Protein AF-A0AAN7AY47-F1 (afdb_monomer)

Solvent-accessible surface area (backbone atoms only — not comparable to full-atom values): 7855 Å² total; per-residue (Å²): 124,73,67,42,71,52,77,46,69,46,75,62,49,37,73,69,41,52,55,53,51,43,29,70,76,61,32,83,80,32,47,72,42,84,39,70,57,99,87,41,58,20,33,39,36,39,24,66,56,76,77,85,50,71,69,56,50,50,50,38,30,54,53,19,46,53,51,49,51,54,52,50,51,52,55,73,69,56,75,73,78,81,69,76,92,58,80,84,85,72,87,78,83,78,74,80,85,79,78,87,89,77,90,77,82,86,81,79,93,76,87,83,84,89,79,89,84,86,89,131

Sequence (120 aa):
ASMNRYWIPNLDIHKKVITQELQYYLGPDASVRPFTREGEDGFLITTPGPCLSDEQIDDICVKSKQLWEKQAAARAAGSSSKSLKRPLHTPVSLGRSGGTGESSSSSRRRQPRSHRDDRR

Radius of gyration: 32.95 Å; Cα contacts (8 Å, |Δi|>4): 106; chains: 1; bounding box: 44×102×53 Å

Organism: NCBI:txid2587418

Secondary structure (DSSP, 8-state):
---EEEEEE-TT--HHHHHHHHHHHH-TT-EEEEEEETTEEEEEEEESSPPPPHHHHHHHHHHHHHHHHHHHHHHHTT------SS----------------------------------

Structure (mmCIF, N/CA/C/O backbone):
data_AF-A0AAN7AY47-F1
#
_entry.id   AF-A0AAN7AY47-F1
#
loop_
_atom_site.group_PDB
_atom_site.id
_atom_site.type_symbol
_atom_site.label_atom_id
_atom_site.label_alt_id
_atom_site.label_comp_id
_atom_site.label_asym_id
_atom_site.label_entity_id
_atom_site.label_seq_id
_atom_site.pdbx_PDB_ins_code
_atom_site.Cartn_x
_atom_site.Cartn_y
_atom_site.Cartn_z
_atom_site.occupancy
_atom_site.B_iso_or_equiv
_atom_site.auth_seq_id
_atom_site.auth_comp_id
_atom_site.auth_asym_id
_atom_site.auth_atom_id
_atom_site.pdbx_PDB_model_num
ATOM 1 N N . ALA A 1 1 ? -19.153 5.958 12.063 1.00 55.31 1 ALA A N 1
ATOM 2 C CA . ALA A 1 1 ? -18.113 6.401 11.116 1.00 55.31 1 ALA A CA 1
ATOM 3 C C . ALA A 1 1 ? -18.343 5.689 9.790 1.00 55.31 1 ALA A C 1
ATOM 5 O O . ALA A 1 1 ? -18.513 4.475 9.796 1.00 55.31 1 ALA A O 1
ATOM 6 N N . SER A 1 2 ? -18.446 6.421 8.683 1.00 71.44 2 SER A N 1
ATOM 7 C CA . SER A 1 2 ? -18.530 5.830 7.344 1.00 71.44 2 SER A CA 1
ATOM 8 C C . SER A 1 2 ? -17.167 5.245 6.973 1.00 71.44 2 SER A C 1
ATOM 10 O O . SER A 1 2 ? -16.182 5.975 6.937 1.00 71.44 2 SER A O 1
ATOM 12 N N . MET A 1 3 ? -17.090 3.935 6.729 1.00 84.94 3 MET A N 1
ATOM 13 C CA . MET A 1 3 ? -15.862 3.306 6.236 1.00 84.94 3 MET A CA 1
ATOM 14 C C . MET A 1 3 ? -15.678 3.648 4.758 1.00 84.94 3 MET A C 1
ATOM 16 O O . MET A 1 3 ? -16.440 3.173 3.910 1.00 84.94 3 MET A O 1
ATOM 20 N N . ASN A 1 4 ? -14.653 4.438 4.455 1.00 90.88 4 ASN A N 1
ATOM 21 C CA . ASN A 1 4 ? -14.256 4.731 3.089 1.00 90.88 4 ASN A CA 1
ATOM 22 C C . ASN A 1 4 ? -13.580 3.503 2.486 1.00 90.88 4 ASN A C 1
ATOM 24 O O . ASN A 1 4 ? -12.741 2.856 3.121 1.00 90.88 4 ASN A O 1
ATOM 28 N N . ARG A 1 5 ? -13.983 3.164 1.261 1.00 93.69 5 ARG A N 1
ATOM 29 C CA . ARG A 1 5 ? -13.458 2.027 0.507 1.00 93.69 5 ARG A CA 1
ATOM 30 C C . ARG A 1 5 ? -13.135 2.463 -0.904 1.00 93.69 5 ARG A C 1
ATOM 32 O O . ARG A 1 5 ? -14.015 2.944 -1.611 1.00 93.69 5 ARG A O 1
ATOM 39 N N . TYR A 1 6 ? -11.885 2.289 -1.296 1.00 95.00 6 TYR A N 1
ATOM 40 C CA . TYR A 1 6 ? -11.391 2.714 -2.597 1.00 95.00 6 TYR A CA 1
ATOM 41 C C . TYR A 1 6 ? -10.271 1.790 -3.065 1.00 95.00 6 TYR A C 1
ATOM 43 O O . TYR A 1 6 ? -9.675 1.057 -2.274 1.00 95.00 6 TYR A O 1
ATOM 51 N N . TRP A 1 7 ? -10.037 1.783 -4.373 1.00 95.56 7 TRP A N 1
ATOM 52 C CA . TRP A 1 7 ? -9.088 0.891 -5.024 1.00 95.56 7 TRP A CA 1
ATOM 53 C C . TRP A 1 7 ? -7.943 1.692 -5.635 1.00 95.56 7 TRP A C 1
ATOM 55 O O . TRP A 1 7 ? -8.190 2.731 -6.246 1.00 95.56 7 TRP A O 1
ATOM 65 N N . ILE A 1 8 ? -6.722 1.187 -5.477 1.00 94.50 8 ILE A N 1
ATOM 66 C CA . ILE A 1 8 ? -5.504 1.723 -6.090 1.00 94.50 8 ILE A CA 1
ATOM 67 C C . ILE A 1 8 ? -4.878 0.617 -6.956 1.00 94.50 8 ILE A C 1
ATOM 69 O O . ILE A 1 8 ? -4.810 -0.525 -6.489 1.00 94.50 8 ILE A O 1
ATOM 73 N N . PRO A 1 9 ? -4.404 0.915 -8.178 1.00 95.12 9 PRO A N 1
ATOM 74 C CA . PRO A 1 9 ? -3.678 -0.052 -9.000 1.00 95.12 9 PRO A CA 1
ATOM 75 C C . PRO A 1 9 ? -2.380 -0.522 -8.325 1.00 95.12 9 PRO A C 1
ATOM 77 O O . PRO A 1 9 ? -1.768 0.198 -7.543 1.00 95.12 9 PRO A O 1
ATOM 80 N N . ASN A 1 10 ? -1.917 -1.729 -8.651 1.00 93.38 10 ASN A N 1
ATOM 81 C CA . ASN A 1 10 ? -0.651 -2.288 -8.148 1.00 93.38 10 ASN A CA 1
ATOM 82 C C . ASN A 1 10 ? 0.589 -1.736 -8.892 1.00 93.38 10 ASN A C 1
ATOM 84 O O . ASN A 1 10 ? 1.668 -2.325 -8.845 1.00 93.38 10 ASN A O 1
ATOM 88 N N . LEU A 1 11 ? 0.446 -0.638 -9.633 1.00 93.25 11 LEU A N 1
ATOM 89 C CA . LEU A 1 11 ? 1.541 -0.070 -10.411 1.00 93.25 11 LEU A CA 1
ATOM 90 C C . LEU A 1 11 ? 2.583 0.533 -9.464 1.00 93.25 11 LEU A C 1
ATOM 92 O O . LEU A 1 11 ? 2.259 1.419 -8.685 1.00 93.25 11 LEU A O 1
ATOM 96 N N . ASP A 1 12 ? 3.812 0.021 -9.514 1.00 92.44 12 ASP A N 1
ATOM 97 C CA . ASP A 1 12 ? 4.949 0.461 -8.693 1.00 92.44 12 ASP A CA 1
ATOM 98 C C . ASP A 1 12 ? 4.755 0.393 -7.166 1.00 92.44 12 ASP A C 1
ATOM 100 O O . ASP A 1 12 ? 5.557 0.929 -6.401 1.00 92.44 12 ASP A O 1
ATOM 104 N N . ILE A 1 13 ? 3.747 -0.345 -6.691 1.00 94.69 13 ILE A N 1
ATOM 105 C CA . ILE A 1 13 ? 3.453 -0.490 -5.264 1.00 94.69 13 ILE A CA 1
ATOM 106 C C . ILE A 1 13 ? 3.808 -1.896 -4.785 1.00 94.69 13 ILE A C 1
ATOM 108 O O . ILE A 1 13 ? 3.292 -2.910 -5.244 1.00 94.69 13 ILE A O 1
ATOM 112 N N . HIS A 1 14 ? 4.651 -1.987 -3.761 1.00 93.56 14 HIS A N 1
ATOM 113 C CA . HIS A 1 14 ? 4.980 -3.256 -3.132 1.00 93.56 14 HIS A CA 1
ATOM 114 C C . HIS A 1 14 ? 4.052 -3.529 -1.942 1.00 93.56 14 HIS A C 1
ATOM 116 O O . HIS A 1 14 ? 3.965 -2.729 -1.009 1.00 93.56 14 HIS A O 1
ATOM 122 N N . LYS A 1 15 ? 3.442 -4.725 -1.891 1.00 92.81 15 LYS A N 1
ATOM 123 C CA . LYS A 1 15 ? 2.472 -5.124 -0.846 1.00 92.81 15 LYS A CA 1
ATOM 124 C C . LYS A 1 15 ? 2.926 -4.809 0.585 1.00 92.81 15 LYS A C 1
ATOM 126 O O . LYS A 1 15 ? 2.123 -4.376 1.407 1.00 92.81 15 LYS A O 1
ATOM 131 N N . LYS A 1 16 ? 4.202 -5.050 0.909 1.00 93.00 16 LYS A N 1
ATOM 132 C CA . LYS A 1 16 ? 4.719 -4.769 2.263 1.00 93.00 16 LYS A CA 1
ATOM 133 C C . LYS A 1 16 ? 4.733 -3.277 2.584 1.00 93.00 16 LYS A C 1
ATOM 135 O O . LYS A 1 16 ? 4.419 -2.922 3.710 1.00 93.00 16 LYS A O 1
ATOM 140 N N . VAL A 1 17 ? 5.084 -2.447 1.605 1.00 95.88 17 VAL A N 1
ATOM 141 C CA . VAL A 1 17 ? 5.197 -0.999 1.788 1.00 95.88 17 VAL A CA 1
ATOM 142 C C . VAL A 1 17 ? 3.812 -0.405 1.968 1.00 95.88 17 VAL A C 1
ATOM 144 O O . VAL A 1 17 ? 3.568 0.192 3.005 1.00 95.88 17 VAL A O 1
ATOM 147 N N . ILE A 1 18 ? 2.865 -0.680 1.064 1.00 95.25 18 ILE A N 1
ATOM 148 C CA . ILE A 1 18 ? 1.493 -0.171 1.221 1.00 95.25 18 ILE A CA 1
ATOM 149 C C . ILE A 1 18 ? 0.846 -0.632 2.530 1.00 95.25 18 ILE A C 1
ATOM 151 O O . ILE A 1 18 ? 0.160 0.150 3.166 1.00 95.25 18 ILE A O 1
ATOM 155 N N . THR A 1 19 ? 1.098 -1.861 2.994 1.00 93.88 19 THR A N 1
ATOM 156 C CA . THR A 1 19 ? 0.546 -2.326 4.282 1.00 93.88 19 THR A CA 1
ATOM 157 C C . THR A 1 19 ? 1.098 -1.528 5.466 1.00 93.88 19 THR A C 1
ATOM 159 O O . THR A 1 19 ? 0.349 -1.208 6.385 1.00 93.88 19 THR A O 1
ATOM 162 N N . GLN A 1 20 ? 2.394 -1.216 5.449 1.00 94.00 20 GLN A N 1
ATOM 163 C CA . GLN A 1 20 ? 3.060 -0.481 6.522 1.00 94.00 20 GLN A CA 1
ATOM 164 C C . GLN A 1 20 ? 2.714 1.013 6.485 1.00 94.00 20 GLN A C 1
ATOM 166 O O . GLN A 1 20 ? 2.292 1.577 7.492 1.00 94.00 20 GLN A O 1
ATOM 171 N N . GLU A 1 21 ? 2.854 1.641 5.320 1.00 95.44 21 GLU A N 1
ATOM 172 C CA . GLU A 1 21 ? 2.626 3.074 5.137 1.00 95.44 21 GLU A CA 1
ATOM 173 C C . GLU A 1 21 ? 1.150 3.448 5.288 1.00 95.44 21 GLU A C 1
ATOM 175 O O . GLU A 1 21 ? 0.836 4.497 5.844 1.00 95.44 21 GLU A O 1
ATOM 180 N N . LEU A 1 22 ? 0.219 2.569 4.892 1.00 94.81 22 LEU A N 1
ATOM 181 C CA . LEU A 1 22 ? -1.209 2.816 5.094 1.00 94.81 22 LEU A CA 1
ATOM 182 C C . LEU A 1 22 ? -1.535 3.047 6.572 1.00 94.81 22 LEU A C 1
ATOM 184 O O . LEU A 1 22 ? -2.251 3.990 6.901 1.00 94.81 22 LEU A O 1
ATOM 188 N N . GLN A 1 23 ? -1.000 2.204 7.458 1.00 93.12 23 GLN A N 1
ATOM 189 C CA . GLN A 1 23 ? -1.236 2.338 8.894 1.00 93.12 23 GLN A CA 1
ATOM 190 C C . GLN A 1 23 ? -0.538 3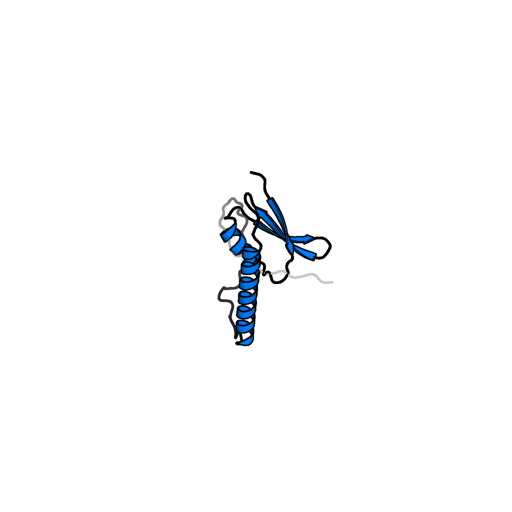.564 9.486 1.00 93.12 23 GLN A C 1
ATOM 192 O O . GLN A 1 23 ? -1.024 4.126 10.463 1.00 93.12 23 GLN A O 1
ATOM 197 N N . TYR A 1 24 ? 0.575 3.997 8.889 1.00 94.06 24 TYR A N 1
ATOM 198 C CA . TYR A 1 24 ? 1.268 5.218 9.287 1.00 94.06 24 TYR A CA 1
ATOM 199 C C . TYR A 1 24 ? 0.448 6.477 8.962 1.00 94.06 24 TYR A C 1
ATOM 201 O O . TYR A 1 24 ? 0.307 7.344 9.820 1.00 94.06 24 TYR A O 1
ATOM 209 N N . TYR A 1 25 ? -0.137 6.563 7.762 1.00 93.94 25 TYR A N 1
ATOM 210 C CA . TYR A 1 25 ? -0.914 7.739 7.347 1.00 93.94 25 TYR A CA 1
ATOM 211 C C . TYR A 1 25 ? -2.349 7.753 7.867 1.00 93.94 25 TYR A C 1
ATOM 213 O O . TYR A 1 25 ? -2.849 8.803 8.264 1.00 93.94 25 TYR A O 1
ATOM 221 N N . LEU A 1 26 ? -3.033 6.608 7.825 1.00 91.94 26 LEU A N 1
ATOM 222 C CA . LEU A 1 26 ? -4.469 6.516 8.110 1.00 91.94 26 LEU A CA 1
ATOM 223 C C . LEU A 1 26 ? -4.777 5.919 9.489 1.00 91.94 26 LEU A C 1
ATOM 225 O O . LEU A 1 26 ? -5.937 5.889 9.901 1.00 91.94 26 LEU A O 1
ATOM 229 N N . GLY A 1 27 ? -3.753 5.451 10.204 1.00 91.38 27 GLY A N 1
ATOM 230 C CA . GLY A 1 27 ? -3.883 4.819 11.510 1.00 91.38 27 GLY A CA 1
ATOM 231 C C . GLY A 1 27 ? -4.090 3.298 11.455 1.00 91.38 27 GLY A C 1
ATOM 232 O O . GLY A 1 27 ? -4.262 2.705 10.387 1.00 91.38 27 GLY A O 1
ATOM 233 N N . PRO A 1 28 ? -4.086 2.636 12.625 1.00 91.75 28 PRO A N 1
ATOM 234 C CA . PRO A 1 28 ? -4.080 1.175 12.732 1.00 91.75 28 PRO A CA 1
ATOM 235 C C . PRO A 1 28 ? -5.375 0.503 12.254 1.00 91.75 28 PRO A C 1
ATOM 237 O O . PRO A 1 28 ? -5.352 -0.668 11.884 1.00 91.75 28 PRO A O 1
ATOM 240 N N . ASP A 1 29 ? -6.491 1.235 12.235 1.00 91.25 29 ASP A N 1
ATOM 241 C CA . ASP A 1 29 ? -7.788 0.727 11.772 1.00 91.25 29 ASP A CA 1
ATOM 242 C C . ASP A 1 29 ? -7.903 0.681 10.238 1.00 91.25 29 ASP A C 1
ATOM 244 O O . ASP A 1 29 ? -8.862 0.126 9.692 1.00 91.25 29 ASP A O 1
ATOM 248 N N . ALA A 1 30 ? -6.936 1.262 9.520 1.00 93.31 30 ALA A N 1
ATOM 249 C CA . ALA A 1 30 ? -6.873 1.174 8.073 1.00 93.31 30 ALA A CA 1
ATOM 250 C C . ALA A 1 30 ? -6.338 -0.195 7.631 1.00 93.31 30 ALA A C 1
ATOM 252 O O . ALA A 1 30 ? -5.344 -0.717 8.140 1.00 93.31 30 ALA A O 1
ATOM 253 N N . SER A 1 31 ? -6.996 -0.783 6.634 1.00 94.31 31 SER A N 1
ATOM 254 C CA . SER A 1 31 ? -6.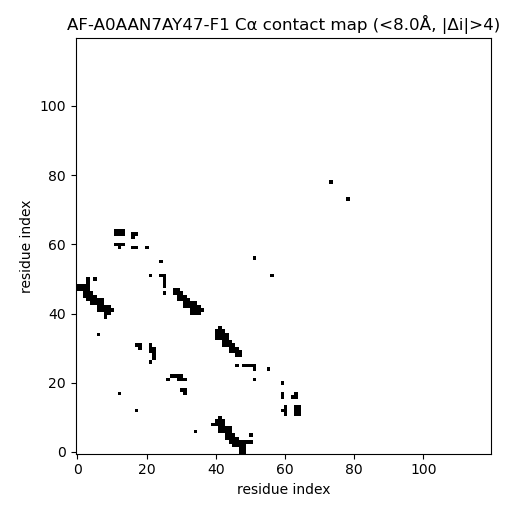646 -2.097 6.103 1.00 94.31 31 SER A CA 1
ATOM 255 C C . SER A 1 31 ? -6.479 -2.070 4.590 1.00 94.31 31 SER A C 1
ATOM 257 O O . SER A 1 31 ? -7.198 -1.371 3.875 1.00 94.31 31 SER A O 1
ATOM 259 N N . VAL A 1 32 ? -5.531 -2.873 4.109 1.00 95.44 32 VAL A N 1
ATOM 260 C CA . VAL A 1 32 ? -5.271 -3.098 2.687 1.00 95.44 32 VAL A CA 1
ATOM 261 C C . VAL A 1 32 ? -5.428 -4.577 2.366 1.00 95.44 32 VAL A C 1
ATOM 263 O O . VAL A 1 32 ? -4.992 -5.445 3.127 1.00 95.44 32 VAL A O 1
ATOM 266 N N . ARG A 1 33 ? -6.029 -4.888 1.219 1.00 95.31 33 ARG A N 1
ATOM 267 C CA . ARG A 1 33 ? -6.066 -6.252 0.683 1.00 95.31 33 ARG A CA 1
ATOM 268 C C . ARG A 1 33 ? -5.837 -6.264 -0.825 1.00 95.31 33 ARG A C 1
ATOM 270 O O . ARG A 1 33 ? -6.291 -5.339 -1.493 1.00 95.31 33 ARG A O 1
ATOM 277 N N . PRO A 1 34 ? -5.177 -7.300 -1.369 1.00 95.56 34 PRO A N 1
ATOM 278 C CA . PRO A 1 34 ? -5.130 -7.507 -2.811 1.00 95.56 34 PRO A CA 1
ATOM 279 C C . PRO A 1 34 ? -6.549 -7.615 -3.374 1.00 95.56 34 PRO A C 1
ATOM 281 O O . PRO A 1 34 ? -7.394 -8.295 -2.784 1.00 95.56 34 PRO A O 1
ATOM 284 N N . PHE A 1 35 ? -6.807 -6.929 -4.480 1.00 96.44 35 PHE A N 1
ATOM 285 C CA . PHE A 1 35 ? -8.098 -6.942 -5.151 1.00 96.44 35 PHE A CA 1
ATOM 286 C C . PHE A 1 35 ? -7.927 -6.628 -6.635 1.00 96.44 35 PHE A C 1
ATOM 288 O O . PHE A 1 35 ? -7.316 -5.619 -6.988 1.00 96.44 35 PHE A O 1
ATOM 295 N N . THR 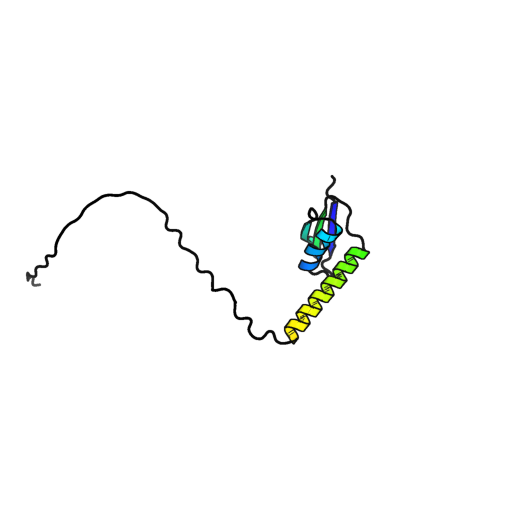A 1 36 ? -8.509 -7.465 -7.486 1.00 96.31 36 THR A N 1
ATOM 296 C CA . THR A 1 36 ? -8.496 -7.282 -8.938 1.00 96.31 36 THR A CA 1
ATOM 297 C C . THR A 1 36 ? -9.781 -6.572 -9.361 1.00 96.31 36 THR A C 1
ATOM 299 O O . THR A 1 36 ? -10.878 -7.043 -9.048 1.00 96.31 36 THR A O 1
ATOM 302 N N . ARG A 1 37 ? -9.663 -5.437 -10.056 1.00 93.06 37 ARG A N 1
ATOM 303 C CA . ARG A 1 37 ? -10.797 -4.667 -10.584 1.00 93.06 37 ARG A CA 1
ATOM 304 C C . ARG A 1 37 ? -10.681 -4.613 -12.102 1.00 93.06 37 ARG A C 1
ATOM 306 O O . ARG A 1 37 ? -9.664 -4.175 -12.611 1.00 93.06 37 ARG A O 1
ATOM 313 N N . GLU A 1 38 ? -11.701 -5.097 -12.811 1.00 93.69 38 GLU A N 1
ATOM 314 C CA . GLU A 1 38 ? -11.759 -5.064 -14.288 1.00 93.69 38 GLU A CA 1
ATOM 315 C C . GLU A 1 38 ? -10.561 -5.736 -14.992 1.00 93.69 38 GLU A C 1
ATOM 317 O O . GLU A 1 38 ? -10.205 -5.393 -16.112 1.00 93.69 38 GLU A O 1
ATOM 322 N N . GLY A 1 39 ? -9.953 -6.735 -14.345 1.00 94.69 39 GLY A N 1
ATOM 323 C CA . GL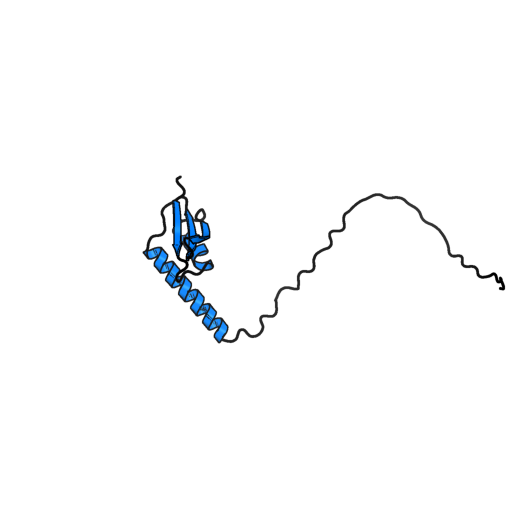Y A 1 39 ? -8.774 -7.438 -14.864 1.00 94.69 39 GLY A CA 1
ATOM 324 C C . GLY A 1 39 ? -7.437 -6.802 -14.479 1.00 94.69 39 GLY A C 1
ATOM 325 O O . GLY A 1 39 ? -6.398 -7.397 -14.750 1.00 94.69 39 GLY A O 1
ATOM 326 N N . GLU A 1 40 ? -7.445 -5.656 -13.797 1.00 95.75 40 GLU A N 1
ATOM 327 C CA . GLU A 1 40 ? -6.242 -5.025 -13.260 1.00 95.75 40 GLU A CA 1
ATOM 328 C C . GLU A 1 40 ? -6.030 -5.401 -11.795 1.00 95.75 40 GLU A C 1
ATOM 330 O O . GLU A 1 40 ? -6.924 -5.266 -10.951 1.00 95.75 40 GLU A O 1
ATOM 335 N N . ASP A 1 41 ? -4.824 -5.863 -11.475 1.00 95.50 41 ASP A N 1
ATOM 336 C CA . ASP A 1 41 ? -4.437 -6.134 -10.099 1.00 95.50 41 ASP A CA 1
ATOM 337 C C . ASP A 1 41 ? -4.172 -4.839 -9.336 1.00 95.50 41 ASP A C 1
ATOM 339 O O . ASP A 1 41 ? -3.512 -3.912 -9.808 1.00 95.50 41 ASP A O 1
ATOM 343 N N . GLY A 1 42 ? -4.660 -4.800 -8.103 1.00 96.00 42 GLY A N 1
ATOM 344 C CA . GLY A 1 42 ? -4.516 -3.647 -7.238 1.00 96.00 42 GLY A CA 1
ATOM 345 C C . GLY A 1 42 ? -4.766 -3.970 -5.780 1.00 96.00 42 GLY A C 1
ATOM 346 O O . GLY A 1 42 ? -4.731 -5.122 -5.329 1.00 96.00 42 GLY A O 1
ATOM 347 N N . PHE A 1 43 ? -5.025 -2.910 -5.033 1.00 96.06 43 PHE A N 1
ATOM 348 C CA . PHE A 1 43 ? -5.258 -2.947 -3.608 1.00 96.06 43 PHE A CA 1
ATOM 349 C C . PHE A 1 43 ? -6.568 -2.249 -3.282 1.00 96.06 43 PHE A C 1
ATOM 351 O O . PHE A 1 43 ? -6.773 -1.086 -3.617 1.00 96.06 43 PHE A O 1
ATOM 358 N N . LEU A 1 44 ? -7.449 -2.961 -2.585 1.00 96.06 44 LEU A N 1
ATOM 359 C CA . LEU A 1 44 ? -8.632 -2.371 -1.981 1.00 96.06 44 LEU A CA 1
ATOM 360 C C . LEU A 1 44 ? -8.275 -1.901 -0.572 1.00 96.06 44 LEU A C 1
ATOM 362 O O . LEU A 1 44 ? -7.902 -2.708 0.287 1.00 96.06 44 LEU A O 1
ATOM 366 N N . ILE A 1 45 ? -8.413 -0.602 -0.346 1.00 95.88 45 ILE A N 1
ATOM 367 C CA . ILE A 1 45 ? -8.186 0.045 0.940 1.00 95.88 45 ILE A CA 1
ATOM 368 C C . ILE A 1 45 ? -9.528 0.254 1.628 1.00 95.88 45 ILE A C 1
ATOM 370 O O . ILE A 1 45 ? -10.508 0.651 1.000 1.00 95.88 45 ILE A O 1
ATOM 374 N N . THR A 1 46 ? -9.574 -0.030 2.927 1.00 95.00 46 THR A N 1
ATOM 375 C CA . THR A 1 46 ? -10.706 0.282 3.804 1.00 95.00 46 THR A CA 1
ATOM 376 C C . THR A 1 46 ? -10.201 1.071 5.003 1.00 95.00 46 THR A C 1
ATOM 378 O O . THR A 1 46 ? -9.320 0.590 5.711 1.00 95.00 46 THR A O 1
ATOM 381 N N . THR A 1 47 ? -10.758 2.257 5.243 1.00 93.62 47 THR A N 1
ATOM 382 C CA . THR A 1 47 ? -10.341 3.161 6.327 1.00 93.62 47 THR A CA 1
ATOM 383 C C . THR A 1 47 ? -11.556 3.828 6.986 1.00 93.62 47 THR A C 1
ATOM 385 O O . THR A 1 47 ? -12.509 4.177 6.285 1.00 93.62 47 THR A O 1
ATOM 388 N N . PRO A 1 48 ? -11.577 4.010 8.320 1.00 88.81 48 PRO A N 1
ATOM 389 C CA . PRO A 1 48 ? -12.628 4.765 9.008 1.00 88.81 48 PRO A CA 1
ATOM 390 C C . PRO A 1 48 ? -12.479 6.296 8.884 1.00 88.81 48 PRO A C 1
ATOM 392 O O . PRO A 1 48 ? -13.288 7.022 9.462 1.00 88.81 48 PRO A O 1
ATOM 395 N N . GLY A 1 49 ? -11.464 6.785 8.158 1.00 85.62 49 GLY A N 1
ATOM 396 C CA . GLY A 1 49 ? -11.123 8.204 8.023 1.00 85.62 49 GLY A CA 1
ATOM 397 C C . GLY A 1 49 ? -10.877 8.647 6.572 1.00 85.62 49 GLY A C 1
ATOM 398 O O . GLY A 1 49 ? -11.459 8.065 5.654 1.00 85.62 49 GLY A O 1
ATOM 399 N N . PRO A 1 50 ? -10.061 9.693 6.340 1.00 87.19 50 PRO A N 1
ATOM 400 C CA . PRO A 1 50 ? -9.778 10.191 4.995 1.00 87.19 50 PRO A CA 1
ATOM 401 C C . PRO A 1 50 ? -9.069 9.139 4.131 1.00 87.19 50 PRO A C 1
ATOM 403 O O . PRO A 1 50 ? -8.455 8.199 4.638 1.00 87.19 50 PRO A O 1
ATOM 406 N N . CYS A 1 51 ? -9.173 9.296 2.813 1.00 92.25 51 CYS A N 1
ATOM 407 C CA . CYS A 1 51 ? -8.394 8.514 1.857 1.00 92.25 51 CYS A CA 1
ATOM 408 C C . CYS A 1 51 ? -6.951 9.035 1.796 1.00 92.25 51 CYS A C 1
ATOM 410 O O . CYS A 1 51 ? -6.687 10.177 2.171 1.00 92.25 51 CYS A O 1
ATOM 412 N N . LEU A 1 52 ? -6.038 8.204 1.293 1.00 93.19 52 LEU A N 1
ATOM 413 C CA . LEU A 1 52 ? -4.680 8.640 0.964 1.00 93.19 52 LEU A CA 1
ATOM 414 C C . LEU A 1 52 ? -4.725 9.790 -0.051 1.00 93.19 52 LEU A C 1
ATOM 416 O O . LEU A 1 52 ? -5.504 9.733 -1.004 1.00 93.19 52 LEU A O 1
ATOM 420 N N . SER A 1 53 ? -3.885 10.802 0.152 1.00 94.62 53 SER A N 1
ATOM 421 C CA . SER A 1 53 ? -3.629 11.839 -0.846 1.00 94.62 53 SER A CA 1
ATOM 422 C C . SER A 1 53 ? -2.695 11.325 -1.942 1.00 94.62 53 SER A C 1
ATOM 424 O O . SER A 1 53 ? -1.944 10.370 -1.735 1.00 94.62 53 SER A O 1
ATOM 426 N N . ASP A 1 54 ? -2.695 11.996 -3.092 1.00 93.62 54 ASP A N 1
ATOM 427 C CA . ASP A 1 54 ? -1.807 11.646 -4.204 1.00 93.62 54 ASP A CA 1
ATOM 428 C C . ASP A 1 54 ? -0.325 11.706 -3.799 1.00 93.62 54 ASP A C 1
ATOM 430 O O . ASP A 1 54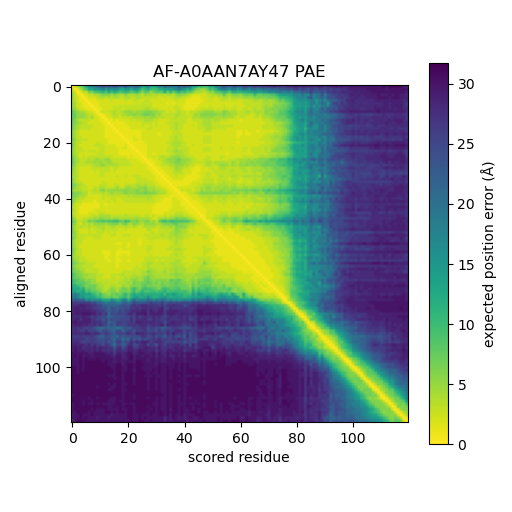 ? 0.440 10.812 -4.144 1.00 93.62 54 ASP A O 1
ATOM 434 N N . GLU A 1 55 ? 0.072 12.686 -2.978 1.00 96.00 55 GLU A N 1
ATOM 435 C CA . GLU A 1 55 ? 1.440 12.792 -2.441 1.00 96.00 55 GLU A CA 1
ATOM 436 C C . GLU A 1 55 ? 1.821 11.592 -1.559 1.00 96.00 55 GLU A C 1
ATOM 438 O O . GLU A 1 55 ? 2.954 11.114 -1.595 1.00 96.00 55 GLU A O 1
ATOM 443 N N . GLN A 1 56 ? 0.876 11.073 -0.768 1.00 95.50 56 GLN A N 1
ATOM 444 C CA . GLN A 1 56 ? 1.109 9.885 0.058 1.00 95.50 56 GLN A CA 1
ATOM 445 C C . GLN A 1 56 ? 1.225 8.625 -0.801 1.00 95.50 56 GLN A C 1
ATOM 447 O O . GLN A 1 56 ? 2.018 7.737 -0.491 1.00 95.50 56 GLN A O 1
ATOM 452 N N . ILE A 1 57 ? 0.441 8.536 -1.878 1.00 95.25 57 ILE A N 1
ATOM 453 C CA . ILE A 1 57 ? 0.543 7.440 -2.846 1.00 95.25 57 ILE A CA 1
ATOM 454 C C . ILE A 1 57 ? 1.904 7.496 -3.552 1.00 95.25 57 ILE A C 1
ATOM 456 O O . ILE A 1 57 ? 2.556 6.460 -3.671 1.00 95.25 57 ILE A O 1
ATOM 460 N N . ASP A 1 58 ? 2.373 8.684 -3.938 1.00 96.25 58 ASP A N 1
ATOM 461 C CA . ASP A 1 58 ? 3.695 8.864 -4.544 1.00 96.25 58 ASP A CA 1
ATOM 462 C C . ASP A 1 58 ? 4.828 8.426 -3.601 1.00 96.25 58 ASP A C 1
ATOM 464 O O . ASP A 1 58 ? 5.691 7.636 -3.990 1.00 96.25 58 ASP A O 1
ATOM 468 N N . ASP A 1 59 ? 4.780 8.812 -2.320 1.00 96.31 59 ASP A N 1
ATOM 469 C CA . ASP A 1 59 ? 5.772 8.357 -1.333 1.00 96.31 59 ASP A CA 1
ATOM 470 C C . ASP A 1 59 ? 5.754 6.823 -1.160 1.00 96.31 59 ASP A C 1
ATOM 472 O O . ASP A 1 59 ? 6.802 6.175 -1.063 1.00 96.31 59 ASP A O 1
ATOM 476 N N . ILE A 1 60 ? 4.573 6.192 -1.211 1.00 95.81 60 ILE A N 1
ATOM 477 C CA . ILE A 1 60 ? 4.449 4.724 -1.205 1.00 95.81 60 ILE A CA 1
ATOM 478 C C . ILE A 1 60 ? 5.122 4.103 -2.437 1.00 95.81 60 ILE A C 1
ATOM 480 O O . ILE A 1 60 ? 5.808 3.081 -2.298 1.00 95.81 60 ILE A O 1
ATOM 484 N N . CYS A 1 61 ? 4.966 4.693 -3.624 1.00 95.56 61 CYS A N 1
ATOM 485 C CA . CYS A 1 61 ? 5.630 4.242 -4.850 1.00 95.56 61 CYS A CA 1
ATOM 486 C C . CYS A 1 61 ? 7.157 4.369 -4.731 1.00 95.56 61 CYS A C 1
ATOM 488 O O . CYS A 1 61 ? 7.893 3.408 -4.981 1.00 95.56 61 CYS A O 1
ATOM 490 N N . VAL A 1 62 ? 7.651 5.512 -4.249 1.00 96.12 62 VAL A N 1
ATOM 491 C CA . VAL A 1 62 ? 9.086 5.754 -4.034 1.00 96.12 62 VAL A CA 1
ATOM 492 C C . VAL A 1 62 ? 9.677 4.745 -3.042 1.00 96.12 62 VAL A C 1
ATOM 494 O O . VAL A 1 62 ? 10.695 4.108 -3.332 1.00 96.12 62 VAL A O 1
ATOM 497 N N . LYS A 1 63 ? 9.023 4.522 -1.897 1.00 95.19 63 LYS A N 1
ATOM 498 C CA . LYS A 1 63 ? 9.450 3.531 -0.891 1.00 95.19 63 LYS A CA 1
ATOM 499 C C . LYS A 1 63 ? 9.409 2.098 -1.430 1.00 95.19 63 LYS A C 1
ATOM 501 O O . LYS A 1 63 ? 10.290 1.290 -1.123 1.00 95.19 63 LYS A O 1
ATOM 506 N N . SER A 1 64 ? 8.414 1.773 -2.256 1.00 94.88 64 SER A N 1
ATOM 507 C CA . SER A 1 64 ? 8.293 0.470 -2.925 1.00 94.88 64 SER A CA 1
ATOM 508 C C . SER A 1 64 ? 9.452 0.216 -3.882 1.00 94.88 64 SER A C 1
ATOM 510 O O . SER A 1 64 ? 10.078 -0.847 -3.818 1.00 94.88 64 SER A O 1
ATOM 512 N N . LYS A 1 65 ? 9.814 1.224 -4.681 1.00 94.19 65 LYS A N 1
ATOM 513 C CA . LYS A 1 65 ? 10.976 1.184 -5.570 1.00 94.19 65 LYS A CA 1
ATOM 514 C C . LYS A 1 65 ? 12.282 0.967 -4.810 1.00 94.19 65 LYS A C 1
ATOM 516 O O . LYS A 1 65 ? 13.027 0.046 -5.142 1.00 94.19 65 LYS A O 1
ATOM 521 N N . GLN A 1 66 ? 12.526 1.727 -3.741 1.00 93.69 66 GLN A N 1
ATOM 522 C CA . GLN A 1 66 ? 13.726 1.559 -2.909 1.00 93.69 66 GLN A CA 1
ATOM 523 C C . GLN A 1 66 ? 13.827 0.145 -2.318 1.00 93.69 66 GLN A C 1
ATOM 525 O O . GLN A 1 66 ? 14.914 -0.436 -2.235 1.00 93.69 66 GLN A O 1
ATOM 530 N N . LEU A 1 67 ? 12.694 -0.441 -1.913 1.00 92.06 67 LEU A N 1
ATOM 531 C CA . LEU A 1 67 ? 12.659 -1.809 -1.404 1.00 92.06 67 LEU A CA 1
ATOM 532 C C . LEU A 1 67 ? 13.048 -2.817 -2.492 1.00 92.06 67 LEU A C 1
ATOM 534 O O . LEU A 1 67 ? 13.843 -3.724 -2.216 1.00 92.06 67 LEU A O 1
ATOM 538 N N . TRP A 1 68 ? 12.536 -2.659 -3.715 1.00 89.94 68 TRP A N 1
ATOM 539 C CA . TRP A 1 68 ? 12.924 -3.502 -4.846 1.00 89.94 68 TRP A CA 1
ATOM 540 C C . TRP A 1 68 ? 14.400 -3.362 -5.196 1.00 89.94 68 TRP A C 1
ATOM 542 O O . TRP A 1 68 ? 15.073 -4.382 -5.335 1.00 89.94 68 TRP A O 1
ATOM 552 N N . GLU A 1 69 ? 14.925 -2.141 -5.267 1.00 91.12 69 GLU A N 1
ATOM 553 C CA . GLU A 1 69 ? 16.341 -1.877 -5.544 1.00 91.12 69 GLU A CA 1
ATOM 554 C C . GLU A 1 69 ? 17.240 -2.514 -4.481 1.00 91.12 69 GLU A C 1
ATOM 556 O O . GLU A 1 69 ? 18.187 -3.234 -4.805 1.00 91.12 69 GLU A O 1
ATOM 561 N N . LYS A 1 70 ? 16.894 -2.357 -3.199 1.00 89.69 70 LYS A N 1
ATOM 562 C CA . LYS A 1 70 ? 17.610 -2.996 -2.088 1.00 89.69 70 LYS A CA 1
ATOM 563 C C . LYS A 1 70 ? 17.575 -4.521 -2.186 1.00 89.69 70 LYS A C 1
ATOM 565 O O . LYS A 1 70 ? 18.578 -5.184 -1.913 1.00 89.69 70 LYS A O 1
ATOM 570 N N . GLN A 1 71 ? 16.434 -5.100 -2.564 1.00 87.06 71 GLN A N 1
ATOM 571 C CA . GLN A 1 71 ? 16.307 -6.545 -2.740 1.00 87.06 71 GLN A CA 1
ATOM 572 C C . GLN A 1 71 ? 17.084 -7.045 -3.966 1.00 87.06 71 GLN A C 1
ATOM 574 O O . GLN A 1 71 ? 17.704 -8.107 -3.895 1.00 87.06 71 GLN A O 1
ATOM 579 N N . ALA A 1 72 ? 17.079 -6.291 -5.064 1.00 84.94 72 ALA A N 1
ATOM 580 C CA . A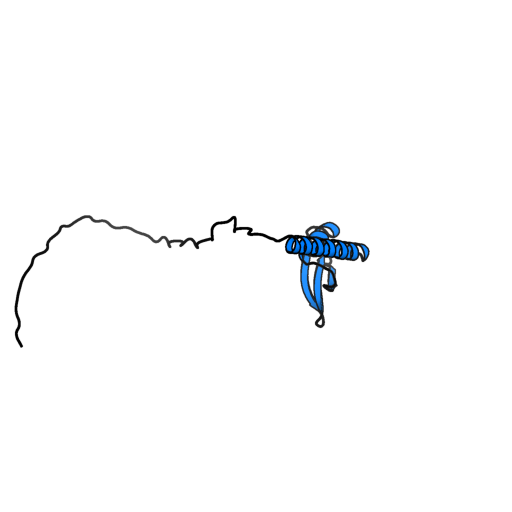LA A 1 72 ? 17.840 -6.589 -6.270 1.00 84.94 72 ALA A CA 1
ATOM 581 C C . ALA A 1 72 ? 19.349 -6.541 -5.991 1.00 84.94 72 ALA A C 1
ATOM 583 O O . ALA A 1 72 ? 20.050 -7.509 -6.286 1.00 84.94 72 ALA A O 1
ATOM 584 N N . ALA A 1 73 ? 19.828 -5.493 -5.314 1.00 83.00 73 ALA A N 1
ATOM 585 C CA . ALA A 1 73 ? 21.218 -5.368 -4.882 1.00 83.00 73 ALA A CA 1
ATOM 586 C C . ALA A 1 73 ? 21.638 -6.527 -3.961 1.00 83.00 73 ALA A C 1
ATOM 588 O O . ALA A 1 73 ? 22.690 -7.129 -4.161 1.00 83.00 73 ALA A O 1
ATOM 589 N N . ALA A 1 74 ? 20.789 -6.917 -3.002 1.00 81.12 74 ALA A N 1
ATOM 590 C CA . ALA A 1 74 ? 21.057 -8.055 -2.120 1.00 81.12 74 ALA A CA 1
ATOM 591 C C . ALA A 1 74 ? 21.114 -9.408 -2.857 1.00 81.12 74 ALA A C 1
ATOM 593 O O . ALA A 1 74 ? 21.807 -10.321 -2.408 1.00 81.12 74 ALA A O 1
ATOM 594 N N . ARG A 1 75 ? 20.385 -9.562 -3.971 1.00 77.06 75 ARG A N 1
ATOM 595 C CA . ARG A 1 75 ? 20.471 -10.754 -4.832 1.00 77.06 75 ARG A CA 1
ATOM 596 C C . ARG A 1 75 ? 21.738 -10.737 -5.686 1.00 77.06 75 ARG A C 1
ATOM 598 O O . ARG A 1 75 ? 22.394 -11.769 -5.787 1.00 77.06 75 ARG A O 1
ATOM 605 N N . ALA A 1 76 ? 22.087 -9.581 -6.249 1.00 75.94 76 ALA A N 1
ATOM 606 C CA . ALA A 1 76 ? 23.289 -9.396 -7.059 1.00 75.94 76 ALA A CA 1
ATOM 607 C C . ALA A 1 76 ? 24.581 -9.570 -6.242 1.00 75.94 76 ALA A C 1
ATOM 609 O O . ALA A 1 76 ? 25.548 -10.135 -6.739 1.00 75.94 76 ALA A O 1
ATOM 610 N N . ALA A 1 77 ? 24.573 -9.178 -4.964 1.00 69.56 77 ALA A N 1
ATOM 611 C CA . ALA A 1 77 ? 25.700 -9.334 -4.043 1.00 69.56 77 ALA A CA 1
ATOM 612 C C . ALA A 1 77 ? 25.963 -10.789 -3.591 1.00 69.56 77 ALA A C 1
ATOM 614 O O . ALA A 1 77 ? 26.784 -11.006 -2.705 1.00 69.56 77 ALA A O 1
ATOM 615 N N . GLY A 1 78 ? 25.280 -11.783 -4.175 1.00 56.94 78 GLY A N 1
ATOM 616 C CA . GLY A 1 78 ? 25.481 -13.194 -3.863 1.00 56.94 78 GLY A CA 1
ATOM 617 C C . GLY A 1 78 ? 24.991 -13.538 -2.459 1.00 56.94 78 GLY A C 1
ATOM 618 O O . GLY A 1 78 ? 25.747 -13.531 -1.494 1.00 56.94 78 GLY A O 1
ATOM 619 N N . SER A 1 79 ? 23.714 -13.907 -2.333 1.00 51.41 79 SER A N 1
ATOM 620 C CA . SER A 1 79 ? 23.192 -14.536 -1.113 1.00 51.41 79 SER A CA 1
ATOM 621 C C . SER A 1 79 ? 23.786 -15.944 -0.953 1.00 51.41 79 SER A C 1
ATOM 623 O O . SER A 1 79 ? 23.092 -16.947 -1.126 1.00 51.41 79 SER A O 1
ATOM 625 N N . SER A 1 80 ? 25.070 -16.030 -0.614 1.00 50.16 80 SER A N 1
ATOM 626 C CA . SER A 1 80 ? 25.723 -17.252 -0.167 1.00 50.16 80 SER A CA 1
ATOM 627 C C . SER A 1 80 ? 25.008 -17.756 1.087 1.00 50.16 80 SER A C 1
ATOM 629 O O . SER A 1 80 ? 25.027 -17.111 2.136 1.00 50.16 80 SER A O 1
ATOM 631 N N . SER A 1 81 ? 24.338 -18.901 0.949 1.00 52.62 81 SER A N 1
ATOM 632 C CA . SER A 1 81 ? 24.091 -19.855 2.034 1.00 52.62 81 SER A CA 1
ATOM 633 C C . SER A 1 81 ? 23.633 -19.254 3.373 1.00 52.62 81 SER A C 1
ATOM 635 O O . SER A 1 81 ? 24.326 -19.362 4.384 1.00 52.62 81 SER A O 1
ATOM 637 N N . LYS A 1 82 ? 22.423 -18.687 3.443 1.00 60.28 82 LYS A N 1
ATOM 638 C CA . LYS A 1 82 ? 21.721 -18.632 4.737 1.00 60.2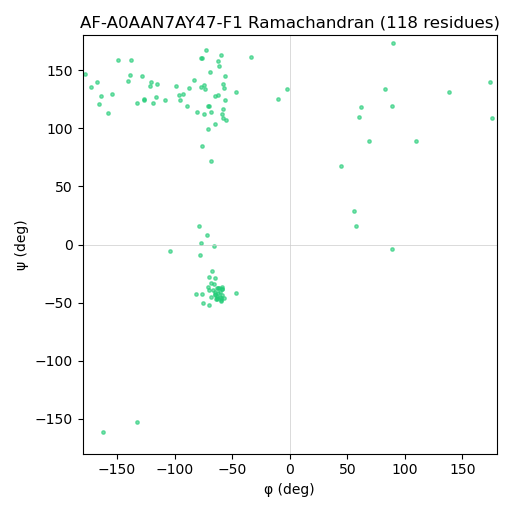8 82 LYS A CA 1
ATOM 639 C C . LYS A 1 82 ? 21.164 -20.022 5.017 1.00 60.28 82 LYS A C 1
ATOM 641 O O . LYS A 1 82 ? 20.017 -20.317 4.692 1.00 60.28 82 LYS A O 1
ATOM 646 N N . SER A 1 83 ? 22.006 -20.877 5.592 1.00 59.22 83 SER A N 1
ATOM 647 C CA . SER A 1 83 ? 21.563 -22.082 6.287 1.00 59.22 83 SER A CA 1
ATOM 648 C C . SER A 1 83 ? 20.397 -21.712 7.209 1.00 59.22 83 SER A C 1
ATOM 650 O O . SER A 1 83 ? 20.423 -20.691 7.905 1.00 59.22 83 SER A O 1
ATOM 652 N N . LEU A 1 84 ? 19.316 -22.490 7.144 1.00 58.81 84 LEU A N 1
ATOM 653 C CA . LEU A 1 84 ? 18.138 -22.290 7.980 1.00 58.81 84 LEU A CA 1
ATOM 654 C C . LEU A 1 84 ? 18.588 -22.303 9.452 1.00 58.81 84 LEU A C 1
ATOM 656 O O . LEU A 1 84 ? 18.909 -23.354 9.989 1.00 58.81 84 LEU A O 1
ATOM 660 N N . LYS A 1 85 ? 18.599 -21.140 10.121 1.00 62.06 85 LYS A N 1
ATOM 661 C CA . LYS A 1 85 ? 18.954 -21.006 11.553 1.00 62.06 85 LYS A CA 1
ATOM 662 C C . LYS A 1 85 ? 17.962 -21.693 12.503 1.00 62.06 85 LYS A C 1
ATOM 664 O O . LYS A 1 85 ? 18.130 -21.626 13.714 1.00 62.06 85 LYS A O 1
ATOM 669 N N . ARG A 1 86 ? 16.901 -22.301 11.971 1.00 63.22 86 ARG A N 1
ATOM 670 C CA . ARG A 1 86 ? 15.852 -22.968 12.741 1.00 63.22 86 ARG A CA 1
ATOM 671 C C . ARG A 1 86 ? 15.849 -24.459 12.400 1.00 63.22 86 ARG A C 1
ATOM 673 O O . ARG A 1 86 ? 15.774 -24.770 11.209 1.00 63.22 86 ARG A O 1
ATOM 680 N N . PRO A 1 87 ? 15.918 -25.366 13.391 1.00 68.62 87 PRO A N 1
ATOM 681 C CA . PRO A 1 87 ? 15.727 -26.786 13.135 1.00 68.62 87 PRO A CA 1
ATOM 682 C C . PRO A 1 87 ? 14.370 -27.019 12.458 1.00 68.62 87 PRO A C 1
ATOM 684 O O . PRO A 1 87 ? 13.402 -26.286 12.688 1.00 68.62 87 PRO A O 1
ATOM 687 N N . LEU A 1 88 ? 14.330 -28.006 11.563 1.00 68.31 88 LEU A N 1
ATOM 688 C CA . LEU A 1 88 ? 13.117 -28.428 10.869 1.00 68.31 88 LEU A CA 1
ATOM 689 C C . LEU A 1 88 ? 12.053 -28.790 11.919 1.00 68.31 88 LEU A C 1
ATOM 691 O O . LEU A 1 88 ? 12.320 -29.595 12.807 1.00 68.31 88 LEU A O 1
ATOM 695 N N . HIS A 1 89 ? 10.875 -28.168 11.850 1.00 67.94 89 HIS A N 1
ATOM 696 C CA . HIS A 1 89 ? 9.784 -28.447 12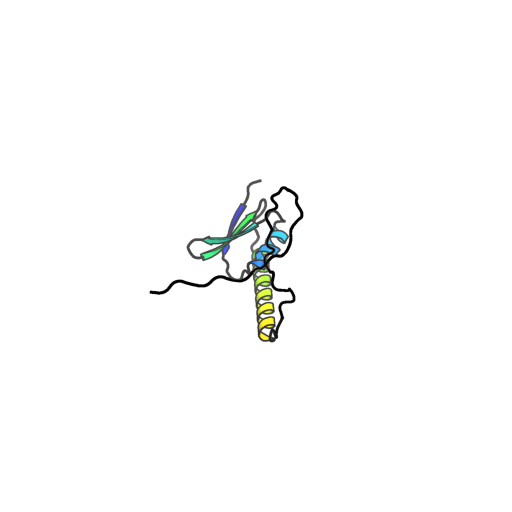.782 1.00 67.94 89 HIS A CA 1
ATOM 697 C C . HIS A 1 89 ? 9.266 -29.862 12.520 1.00 67.94 89 HIS A C 1
ATOM 699 O O . HIS A 1 89 ? 8.718 -30.142 11.456 1.00 67.94 89 HIS A O 1
ATOM 705 N N . THR A 1 90 ? 9.452 -30.765 13.476 1.00 75.50 90 THR A N 1
ATOM 706 C CA . THR A 1 90 ? 8.794 -32.070 13.464 1.00 75.50 90 THR A CA 1
ATOM 707 C C . THR A 1 90 ? 7.432 -31.939 14.153 1.00 75.50 90 THR A C 1
ATOM 709 O O . THR A 1 90 ? 7.335 -31.287 15.196 1.00 75.50 90 THR A O 1
ATOM 712 N N . PRO A 1 91 ? 6.348 -32.495 13.583 1.00 76.19 91 PRO A N 1
ATOM 713 C CA . PRO A 1 91 ? 5.048 -32.483 14.241 1.00 76.19 91 PRO A CA 1
ATOM 714 C C . PRO A 1 91 ? 5.123 -33.266 15.559 1.00 76.19 91 PRO A C 1
ATOM 716 O O . PRO A 1 91 ? 5.596 -34.402 15.590 1.00 76.19 91 PRO A O 1
ATOM 719 N N . VAL A 1 92 ? 4.664 -32.653 16.652 1.00 70.62 92 VAL A N 1
ATOM 720 C CA . VAL A 1 92 ? 4.564 -33.306 17.963 1.00 70.62 92 VAL A CA 1
ATOM 721 C C . VAL A 1 92 ? 3.296 -34.152 17.976 1.00 70.62 92 VAL A C 1
ATOM 723 O O . VAL A 1 92 ? 2.187 -33.620 17.912 1.00 70.62 92 VAL A O 1
ATOM 726 N N . SER A 1 93 ? 3.452 -35.472 18.060 1.00 64.38 93 SER A N 1
ATOM 727 C CA . SER A 1 93 ? 2.335 -36.394 18.258 1.00 64.38 93 SER A CA 1
ATOM 728 C C . SER A 1 93 ? 1.706 -36.142 19.629 1.00 64.38 93 SER A C 1
ATOM 730 O O . SER A 1 93 ? 2.252 -36.549 20.653 1.00 64.38 93 SER A O 1
ATOM 732 N N . LEU A 1 94 ? 0.551 -35.477 19.665 1.00 57.59 94 LEU A N 1
ATOM 733 C CA . LEU A 1 94 ? -0.273 -35.413 20.869 1.00 57.59 94 LEU A CA 1
ATOM 734 C C . LEU A 1 94 ? -0.895 -36.796 21.080 1.00 57.59 94 LEU A C 1
ATOM 736 O O . LEU A 1 94 ? -1.866 -37.169 20.420 1.00 57.59 94 LEU A O 1
ATOM 740 N N . GLY A 1 95 ? -0.300 -37.581 21.977 1.00 56.91 95 GLY A N 1
ATOM 741 C CA . GLY A 1 95 ? -0.922 -38.798 22.475 1.00 56.91 95 GLY A CA 1
ATOM 742 C C . GLY A 1 95 ? -2.262 -38.440 23.112 1.00 56.91 95 GLY A C 1
ATOM 743 O O . GLY A 1 95 ? -2.305 -37.693 24.087 1.00 56.91 95 GLY A O 1
ATOM 744 N N . ARG A 1 96 ? -3.357 -38.956 22.546 1.00 58.03 96 ARG A N 1
ATOM 745 C CA . ARG A 1 96 ? -4.672 -38.944 23.192 1.00 58.03 96 ARG A CA 1
ATOM 746 C C . ARG A 1 96 ? -4.537 -39.670 24.525 1.00 58.03 96 ARG A C 1
ATOM 748 O O . ARG A 1 96 ? -4.366 -40.885 24.557 1.00 58.03 96 ARG A O 1
ATOM 755 N N . SER A 1 97 ? -4.601 -38.915 25.613 1.00 52.00 97 SER A N 1
ATOM 756 C CA . SER A 1 97 ? -4.828 -39.457 26.940 1.00 52.00 97 SER A CA 1
ATOM 757 C C . SER A 1 97 ? -6.226 -40.075 27.005 1.00 52.00 97 SER A C 1
ATOM 759 O O . SER A 1 97 ? -7.233 -39.461 26.661 1.00 52.00 97 SER A O 1
ATOM 761 N N . GLY A 1 98 ? -6.259 -41.321 27.453 1.00 44.72 98 GLY A N 1
ATOM 762 C CA . GLY A 1 98 ? -7.430 -42.064 27.900 1.00 44.72 98 GLY A CA 1
ATOM 763 C C . GLY A 1 98 ? -6.922 -43.466 28.208 1.00 44.72 98 GLY A C 1
ATOM 764 O O . GLY A 1 98 ? -6.468 -44.147 27.302 1.00 44.72 98 GLY A O 1
ATOM 765 N N . GLY A 1 99 ? -6.821 -43.950 29.437 1.00 43.59 99 GLY A N 1
ATOM 766 C CA . GLY A 1 99 ? -7.442 -43.593 30.707 1.00 43.59 99 GLY A CA 1
ATOM 767 C C . GLY A 1 99 ? -7.780 -44.937 31.362 1.00 43.59 99 GLY A C 1
ATOM 768 O O . GLY A 1 99 ? -8.373 -45.763 30.675 1.00 43.59 99 GLY A O 1
ATOM 769 N N . THR A 1 100 ? -7.425 -45.138 32.646 1.00 41.78 100 THR A N 1
ATOM 770 C CA . THR A 1 100 ? -7.786 -46.296 33.522 1.00 41.78 100 THR A CA 1
ATOM 771 C C . THR A 1 100 ? -7.285 -47.677 33.041 1.00 41.78 100 THR A C 1
ATOM 773 O O . THR A 1 100 ? -7.629 -48.124 31.964 1.00 41.78 100 THR A O 1
ATOM 776 N N . GLY A 1 101 ? -6.439 -48.449 33.725 1.00 44.69 101 GLY A N 1
ATOM 777 C CA . GLY A 1 101 ? -6.206 -48.609 35.155 1.00 44.69 101 GLY A CA 1
ATOM 778 C C . GLY A 1 101 ? -6.714 -49.990 35.576 1.00 44.69 101 GLY A C 1
ATOM 779 O O . GLY A 1 101 ? -7.869 -50.070 35.951 1.00 44.69 101 GLY A O 1
ATOM 780 N N . GLU A 1 102 ? -5.884 -51.041 35.517 1.00 40.41 102 GLU A N 1
ATOM 781 C CA . GLU A 1 102 ? -5.977 -52.190 36.435 1.00 40.41 102 GLU A CA 1
ATOM 782 C C . GLU A 1 102 ? -4.707 -53.065 36.386 1.00 40.41 102 GLU A C 1
ATOM 784 O O . GLU A 1 102 ? -4.278 -53.547 35.340 1.00 40.41 102 GLU A O 1
ATOM 789 N N . SER A 1 103 ? -4.081 -53.178 37.557 1.00 41.09 103 SER A N 1
ATOM 790 C CA . SER A 1 103 ? -3.398 -54.334 38.152 1.00 41.09 103 SER A CA 1
ATOM 791 C C . SER A 1 103 ? -3.454 -55.626 37.311 1.00 41.09 103 SER A C 1
ATOM 793 O O . SER A 1 103 ? -4.521 -56.093 36.946 1.00 41.09 103 SER A O 1
ATOM 795 N N . SER A 1 104 ? -2.385 -56.385 37.090 1.00 42.50 104 SER A N 1
ATOM 796 C CA . SER A 1 104 ? -1.691 -57.108 38.152 1.00 42.50 104 SER A CA 1
ATOM 797 C C . SER A 1 104 ? -0.475 -57.837 37.582 1.00 42.50 104 SER A C 1
ATOM 799 O O . SER A 1 104 ? -0.459 -58.333 36.460 1.00 42.50 104 SER A O 1
ATOM 801 N N . SER A 1 105 ? 0.528 -57.904 38.439 1.00 47.34 105 SER A N 1
ATOM 802 C CA . SER A 1 105 ? 1.661 -58.813 38.470 1.00 47.34 105 SER A CA 1
ATOM 803 C C . SER A 1 105 ? 1.417 -60.246 37.967 1.00 47.34 105 SER A C 1
ATOM 805 O O . SER A 1 105 ? 0.340 -60.820 38.120 1.00 47.34 105 SER A O 1
ATOM 807 N N . SER A 1 106 ? 2.548 -60.894 37.642 1.00 44.53 106 SER A N 1
ATOM 808 C CA . SER A 1 106 ? 2.767 -62.356 37.561 1.00 44.53 106 SER A CA 1
ATOM 809 C C . SER A 1 106 ? 2.310 -62.989 36.234 1.00 44.53 106 SER A C 1
ATOM 811 O O . SER A 1 106 ? 1.214 -62.752 35.775 1.00 44.53 106 SER A O 1
ATOM 813 N N . SER A 1 107 ? 3.049 -63.850 35.535 1.00 47.56 107 SER A N 1
ATOM 814 C CA . SER A 1 107 ? 3.953 -64.886 36.014 1.00 47.56 107 SER A CA 1
ATOM 815 C C . SER A 1 107 ? 4.725 -65.511 34.841 1.00 47.56 107 SER A C 1
ATOM 817 O O . SER A 1 107 ? 4.140 -65.916 33.848 1.00 47.56 107 SER A O 1
ATOM 819 N N . ARG A 1 108 ? 6.033 -65.691 35.057 1.00 45.53 108 ARG A N 1
ATOM 820 C CA . ARG A 1 108 ? 6.775 -66.955 34.881 1.00 45.53 108 ARG A CA 1
ATOM 821 C C . ARG A 1 108 ? 6.796 -67.599 33.481 1.00 45.53 108 ARG A C 1
ATOM 823 O O . ARG A 1 108 ? 5.873 -68.284 33.061 1.00 45.53 108 ARG A O 1
ATOM 830 N N . ARG A 1 109 ? 7.996 -67.530 32.883 1.00 52.31 109 ARG A N 1
ATOM 831 C CA . ARG A 1 109 ? 8.672 -68.606 32.126 1.00 52.31 109 ARG A CA 1
ATOM 832 C C . ARG A 1 109 ? 7.988 -69.973 32.262 1.00 52.31 109 ARG A C 1
ATOM 834 O O . ARG A 1 109 ? 7.993 -70.485 33.378 1.00 52.31 109 ARG A O 1
ATOM 841 N N . ARG A 1 110 ? 7.628 -70.611 31.138 1.00 42.06 110 ARG A N 1
ATOM 842 C CA . ARG A 1 110 ? 7.926 -72.027 30.821 1.00 42.06 110 ARG A CA 1
ATOM 843 C C . ARG A 1 110 ? 7.858 -72.253 29.304 1.00 42.06 110 ARG A C 1
ATOM 845 O O . ARG A 1 110 ? 6.783 -72.209 28.726 1.00 42.06 110 ARG A O 1
ATOM 852 N N . GLN A 1 111 ? 9.000 -72.546 28.677 1.00 54.62 111 GLN A N 1
ATOM 853 C CA . GLN A 1 111 ? 8.996 -73.506 27.568 1.00 54.62 111 GLN A CA 1
ATOM 854 C C . GLN A 1 111 ? 8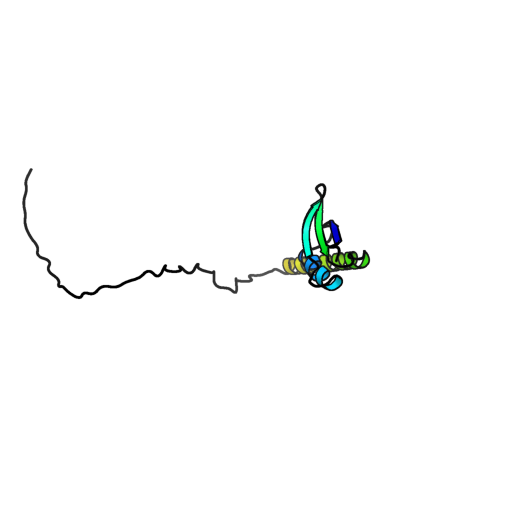.700 -74.894 28.154 1.00 54.62 111 GLN A C 1
ATOM 856 O O . GLN A 1 111 ? 9.129 -75.181 29.277 1.00 54.62 111 GLN A O 1
ATOM 861 N N . PRO A 1 112 ? 8.036 -75.769 27.390 1.00 47.09 112 PRO A N 1
ATOM 862 C CA . PRO A 1 112 ? 8.739 -76.996 27.046 1.00 47.09 112 PRO A CA 1
ATOM 863 C C . PRO A 1 112 ? 8.564 -77.424 25.586 1.00 47.09 112 PRO A C 1
ATOM 865 O O . PRO A 1 112 ? 7.642 -77.043 24.873 1.00 47.09 112 PRO A O 1
ATOM 868 N N . ARG A 1 113 ? 9.538 -78.236 25.183 1.00 50.03 113 ARG A N 1
ATOM 869 C CA . ARG A 1 113 ? 9.672 -78.952 23.919 1.00 50.03 113 ARG A CA 1
ATOM 870 C C . ARG A 1 113 ? 8.694 -80.135 23.820 1.00 50.03 113 ARG A C 1
ATOM 872 O O . ARG A 1 113 ? 8.255 -80.665 24.836 1.00 50.03 113 ARG A O 1
ATOM 879 N N . SER A 1 114 ? 8.596 -80.635 22.585 1.00 49.50 114 SER A N 1
ATOM 880 C CA . SER A 1 114 ? 8.244 -81.997 22.137 1.00 49.50 114 SER A CA 1
ATOM 881 C C . SER A 1 114 ? 6.764 -82.322 21.917 1.00 49.50 114 SER A C 1
ATOM 883 O O . SER A 1 114 ? 5.986 -82.331 22.857 1.00 49.50 114 SER A O 1
ATOM 885 N N . HIS A 1 115 ? 6.412 -82.684 20.677 1.00 47.50 115 HIS A N 1
ATOM 886 C CA . HIS A 1 115 ? 6.165 -84.076 20.277 1.00 47.50 115 HIS A CA 1
ATOM 887 C C . HIS A 1 115 ? 6.100 -84.172 18.733 1.00 47.50 115 HIS A C 1
ATOM 889 O O . HIS A 1 115 ? 5.589 -83.264 18.083 1.00 47.50 115 HIS A O 1
ATOM 895 N N . ARG A 1 116 ? 6.684 -85.240 18.164 1.00 52.00 116 ARG A N 1
ATOM 896 C CA . ARG A 1 116 ? 6.429 -85.750 16.795 1.00 52.00 116 ARG A CA 1
ATOM 897 C C . ARG A 1 116 ? 4.933 -86.114 16.695 1.00 52.00 116 ARG A C 1
ATOM 899 O O . ARG A 1 116 ? 4.288 -86.204 17.723 1.00 52.00 116 ARG A O 1
ATOM 906 N N . ASP A 1 117 ? 4.260 -86.295 15.576 1.00 47.22 117 ASP A N 1
ATOM 907 C CA . ASP A 1 117 ? 4.459 -87.148 14.404 1.00 47.22 117 ASP A CA 1
ATOM 908 C C . ASP A 1 117 ? 3.161 -86.891 13.605 1.00 47.22 117 ASP A C 1
ATOM 910 O O . ASP A 1 117 ? 2.112 -86.796 14.237 1.00 47.22 117 ASP A O 1
ATOM 914 N N . ASP A 1 118 ? 3.182 -86.766 12.281 1.00 47.25 118 ASP A N 1
ATOM 915 C CA . ASP A 1 118 ? 2.182 -87.486 11.485 1.00 47.25 118 ASP A CA 1
ATOM 916 C C . ASP A 1 118 ? 2.599 -87.533 10.019 1.00 47.25 118 ASP A C 1
ATOM 918 O O . ASP A 1 118 ? 2.977 -86.536 9.396 1.00 47.25 118 ASP A O 1
ATOM 922 N N . ARG A 1 119 ? 2.584 -88.757 9.510 1.00 46.72 119 ARG A N 1
ATOM 923 C CA . ARG A 1 119 ? 2.974 -89.147 8.164 1.00 46.72 119 ARG A CA 1
ATOM 924 C C . ARG A 1 119 ? 1.797 -88.913 7.225 1.00 46.72 119 ARG A C 1
ATOM 926 O O . ARG A 1 119 ? 0.671 -89.289 7.544 1.00 46.72 119 ARG A O 1
ATOM 933 N N . ARG A 1 120 ? 2.077 -88.455 6.010 1.00 48.47 120 ARG A N 1
ATOM 934 C CA . ARG A 1 120 ? 1.314 -88.863 4.829 1.00 48.47 120 ARG A CA 1
ATOM 935 C C . ARG A 1 120 ? 2.205 -88.886 3.604 1.00 48.47 120 ARG A C 1
ATOM 937 O O . ARG A 1 120 ? 3.084 -88.003 3.518 1.00 48.47 120 ARG A O 1
#

Foldseek 3Di:
DDKDKDKDFCPLADPVLCQVLQCVVQNPQKDWDWDADPNTTTIIIIGPDDDDDPVSVVVRSVVSVVVVVVVVVVVVVDPPDPDDPDPDDDDDPPPPDDDDDDDDDDDDDDDDDDDDDDDD

pLDDT: mean 77.99, std 19.95, range [40.41, 96.44]

Mean predicted aligned error: 15.94 Å

Nearest PDB structures (foldseek):
  6z16-assembly1_e  TM=3.865E-01  e=1.101E-01  Anoxybacillus flavithermus WK1
  6bw5-assembly2_C  TM=3.799E-01  e=4.761E-01  Homo sapiens
  6fm9-assembly1_A-2  TM=3.918E-01  e=8.109E-01  Homo sapiens
  3cqz-assembly1_A  TM=4.558E-01  e=2.514E+00  Saccharomyces cerevisiae
  5v8f-assembly1_8  TM=4.017E-01  e=4.006E+00  Saccharomyces cerevisiae S288C